Protein AF-W1XYJ3-F1 (afdb_monomer_lite)

InterPro domains:
  IPR001114 Adenylosuccinate synthetase [MF_00011] (1-83)
  IPR001114 Adenylosuccinate synthetase [PF00709] (1-82)
  IPR001114 Adenylosuccinate synthetase [PTHR11846] (1-82)
  IPR001114 Adenylosuccinate synthetase [SM00788] (1-82)
  IPR027417 P-loop containing nucleoside triphosphate hydrolase [SSF52540] (1-82)
  IPR042111 Adenylosuccinate synthetase, domain 3 [G3DSA:3.90.170.10] (1-83)

Secondary structure (DSSP, 8-state):
---EEHHHHHHHHHHHT-S------GGGGTT-SEEEEEEEEEETTEEE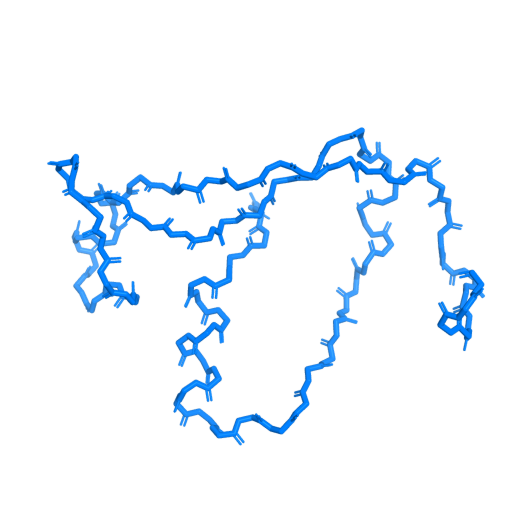PSS-SSHHHHHTPEEEEEEEE---S--TT--STT-

Structure (mmCIF, N/CA/C/O backbone):
data_AF-W1XYJ3-F1
#
_entry.id   AF-W1XYJ3-F1
#
loop_
_atom_site.group_PDB
_atom_site.id
_atom_site.type_symbol
_atom_site.label_atom_id
_atom_site.label_alt_id
_atom_site.label_comp_id
_atom_site.label_asym_id
_atom_site.label_entity_id
_atom_site.label_seq_id
_atom_site.pdbx_PDB_ins_code
_atom_site.Cartn_x
_atom_site.Cartn_y
_atom_site.Cartn_z
_atom_site.occupancy
_atom_site.B_iso_or_equiv
_atom_site.auth_seq_id
_atom_site.auth_comp_id
_atom_site.auth_asym_id
_atom_site.auth_atom_id
_atom_site.pdbx_PDB_model_num
ATOM 1 N N . CYS A 1 1 ? 8.990 6.757 4.035 1.00 75.62 1 CYS A N 1
ATOM 2 C CA . CYS A 1 1 ? 7.742 5.962 4.053 1.00 75.62 1 CYS A CA 1
ATOM 3 C C . CYS A 1 1 ? 6.985 6.217 2.757 1.00 75.62 1 CYS A C 1
ATOM 5 O O . CYS A 1 1 ? 7.143 7.303 2.210 1.00 75.62 1 CYS A O 1
ATOM 7 N N . GLY A 1 2 ? 6.221 5.240 2.268 1.00 93.19 2 GLY A N 1
ATOM 8 C CA . GLY A 1 2 ? 5.468 5.324 1.014 1.00 93.19 2 GLY A CA 1
ATOM 9 C C . GLY A 1 2 ? 4.126 4.603 1.122 1.00 93.19 2 GLY A C 1
ATOM 10 O O . GLY A 1 2 ? 3.831 4.001 2.154 1.00 93.19 2 GLY A O 1
ATOM 11 N N . TRP A 1 3 ? 3.330 4.701 0.064 1.00 96.62 3 TRP A N 1
ATOM 12 C CA . TRP A 1 3 ? 2.033 4.040 -0.054 1.00 96.62 3 TRP A CA 1
ATOM 13 C C . TRP A 1 3 ? 2.168 2.540 -0.335 1.00 96.62 3 TRP A C 1
ATOM 15 O O . TRP A 1 3 ? 3.241 2.072 -0.718 1.00 96.62 3 TRP A O 1
ATOM 25 N N . LEU A 1 4 ? 1.076 1.789 -0.155 1.00 97.12 4 LEU A N 1
ATOM 26 C CA . LEU A 1 4 ? 1.030 0.377 -0.530 1.00 97.12 4 LEU A CA 1
ATOM 27 C C . LEU A 1 4 ? 1.233 0.236 -2.043 1.00 97.12 4 LEU A C 1
ATOM 29 O O . LEU A 1 4 ? 0.546 0.889 -2.830 1.00 97.12 4 LEU A O 1
ATOM 33 N N . ASP A 1 5 ? 2.153 -0.644 -2.429 1.00 97.06 5 ASP A N 1
ATOM 34 C CA . ASP A 1 5 ? 2.476 -0.927 -3.820 1.00 97.06 5 ASP A CA 1
ATOM 35 C C . ASP A 1 5 ? 2.023 -2.332 -4.219 1.00 97.06 5 ASP A C 1
ATOM 37 O O . ASP A 1 5 ? 2.639 -3.337 -3.850 1.00 97.06 5 ASP A O 1
ATOM 41 N N . LEU A 1 6 ? 0.926 -2.406 -4.976 1.00 96.12 6 LEU A N 1
ATOM 42 C CA . LEU A 1 6 ? 0.368 -3.680 -5.416 1.00 96.12 6 LEU A CA 1
ATOM 43 C C . LEU A 1 6 ? 1.150 -4.309 -6.572 1.00 96.12 6 LEU A C 1
ATOM 45 O O . LEU A 1 6 ? 1.036 -5.519 -6.765 1.00 96.12 6 LEU A O 1
ATOM 49 N N . MET A 1 7 ? 1.981 -3.555 -7.298 1.00 95.31 7 MET A N 1
ATOM 50 C CA . MET A 1 7 ? 2.857 -4.130 -8.325 1.00 95.31 7 MET A CA 1
ATOM 51 C C . MET A 1 7 ? 3.954 -4.974 -7.681 1.00 95.31 7 MET A C 1
ATOM 53 O O . MET A 1 7 ? 4.205 -6.100 -8.121 1.00 95.31 7 MET A O 1
ATOM 57 N N . VAL A 1 8 ? 4.535 -4.482 -6.583 1.00 95.44 8 VAL A N 1
ATOM 58 C CA . VAL A 1 8 ? 5.487 -5.246 -5.763 1.00 95.44 8 VAL A CA 1
ATOM 59 C C . VAL A 1 8 ? 4.814 -6.469 -5.138 1.00 95.44 8 VAL A C 1
ATOM 61 O O . VAL A 1 8 ? 5.355 -7.573 -5.219 1.00 95.44 8 VAL A O 1
ATOM 64 N N . VAL A 1 9 ? 3.624 -6.305 -4.547 1.00 95.75 9 VAL A N 1
ATOM 65 C CA . VAL A 1 9 ? 2.889 -7.421 -3.921 1.00 95.75 9 VAL A CA 1
ATOM 66 C C . VAL A 1 9 ? 2.536 -8.496 -4.951 1.00 95.75 9 VAL A C 1
ATOM 68 O O . VAL A 1 9 ? 2.768 -9.678 -4.700 1.00 95.75 9 VAL A O 1
ATOM 71 N N . LYS A 1 10 ? 2.040 -8.109 -6.133 1.00 93.88 10 LYS A N 1
ATOM 72 C CA . LYS A 1 10 ? 1.717 -9.039 -7.226 1.00 93.88 10 LYS A CA 1
ATOM 73 C C . LYS A 1 10 ? 2.955 -9.784 -7.720 1.00 93.88 10 LYS A C 1
ATOM 75 O O . LYS A 1 10 ? 2.886 -10.992 -7.946 1.00 93.88 10 LYS A O 1
ATOM 80 N N . TYR A 1 11 ? 4.083 -9.089 -7.857 1.00 94.25 11 TYR A N 1
ATOM 81 C CA . TYR A 1 11 ? 5.350 -9.714 -8.224 1.00 94.25 11 TYR A CA 1
ATOM 82 C C . TYR A 1 11 ? 5.800 -10.741 -7.173 1.00 94.25 11 TYR A C 1
ATOM 84 O O . TYR A 1 11 ? 6.102 -11.884 -7.514 1.00 94.25 11 TYR A O 1
ATOM 92 N N . ALA A 1 12 ? 5.755 -10.380 -5.886 1.00 94.81 12 ALA A N 1
ATOM 93 C CA . ALA A 1 12 ? 6.079 -11.295 -4.793 1.00 94.81 12 ALA A CA 1
ATOM 94 C C . ALA A 1 12 ? 5.140 -12.513 -4.752 1.00 94.81 12 ALA A C 1
ATOM 96 O O . ALA A 1 12 ? 5.613 -13.635 -4.564 1.00 94.81 12 ALA A O 1
ATOM 97 N N . ALA A 1 13 ? 3.837 -12.316 -4.973 1.00 94.00 13 ALA A N 1
ATOM 98 C CA . ALA A 1 13 ? 2.858 -13.398 -5.035 1.00 94.00 13 ALA A CA 1
ATOM 99 C C . ALA A 1 13 ? 3.147 -14.375 -6.183 1.00 94.00 13 ALA A C 1
ATOM 101 O O . ALA A 1 13 ? 3.124 -15.587 -5.972 1.00 94.00 13 ALA A O 1
ATOM 102 N N . GLY A 1 14 ? 3.491 -13.851 -7.365 1.00 91.69 14 GLY A N 1
ATOM 103 C CA . GLY A 1 14 ? 3.865 -14.660 -8.525 1.00 91.69 14 GLY A CA 1
ATOM 104 C C . GLY A 1 14 ? 5.130 -15.493 -8.305 1.00 91.69 14 GLY A C 1
ATOM 105 O O . GLY A 1 14 ? 5.200 -16.626 -8.771 1.00 91.69 14 GLY A O 1
ATOM 106 N N . LEU A 1 15 ? 6.109 -14.971 -7.560 1.00 94.19 15 LEU A N 1
ATOM 107 C CA . LEU A 1 15 ? 7.336 -15.706 -7.235 1.00 94.19 15 LEU A CA 1
ATOM 108 C C . LEU A 1 15 ? 7.140 -16.768 -6.148 1.00 94.19 15 LEU A C 1
ATOM 110 O O . LEU A 1 15 ? 7.771 -17.821 -6.202 1.00 94.19 15 LEU A O 1
ATOM 114 N N . ASN A 1 16 ? 6.305 -16.483 -5.148 1.00 94.25 16 ASN A N 1
ATOM 115 C CA . ASN A 1 16 ? 6.213 -17.295 -3.932 1.00 94.25 16 ASN A CA 1
ATOM 116 C C . ASN A 1 16 ? 4.990 -18.220 -3.890 1.00 94.25 16 ASN A C 1
ATOM 118 O O . ASN A 1 16 ? 4.818 -18.912 -2.893 1.00 94.25 16 ASN A O 1
ATOM 122 N N . SER A 1 17 ? 4.160 -18.254 -4.941 1.00 91.88 17 SER A N 1
ATOM 123 C CA . SER A 1 17 ? 2.930 -19.068 -4.987 1.00 91.88 17 SER A CA 1
ATOM 124 C C . SER A 1 17 ? 2.072 -18.884 -3.729 1.00 91.88 17 SER A C 1
ATOM 126 O O . SER A 1 17 ? 1.733 -19.843 -3.046 1.00 91.88 17 SER A O 1
ATOM 128 N N . LEU A 1 18 ? 1.796 -17.626 -3.376 1.00 92.19 18 LEU A N 1
ATOM 129 C CA . LEU A 1 18 ? 1.080 -17.300 -2.143 1.00 92.19 18 LEU A CA 1
ATOM 130 C C . LEU A 1 18 ? -0.394 -17.714 -2.234 1.00 92.19 18 LEU A C 1
ATOM 132 O O . LEU A 1 18 ? -1.103 -17.255 -3.127 1.00 92.19 18 LEU A O 1
ATOM 136 N N . ASP A 1 19 ? -0.864 -18.495 -1.261 1.00 93.00 19 ASP A N 1
ATOM 137 C CA . ASP A 1 19 ? -2.290 -18.823 -1.109 1.00 93.00 19 ASP A CA 1
ATOM 138 C C . ASP A 1 19 ? -3.070 -17.724 -0.367 1.00 93.00 19 ASP A C 1
ATOM 140 O O . ASP A 1 19 ? -4.241 -17.473 -0.651 1.00 93.00 19 ASP A O 1
ATOM 144 N N . TYR A 1 20 ? -2.421 -17.053 0.593 1.00 95.06 20 TYR A N 1
ATOM 145 C CA . TYR A 1 20 ? -3.047 -16.068 1.477 1.00 95.06 20 TYR A CA 1
ATOM 146 C C . TYR A 1 20 ? -2.138 -14.865 1.734 1.00 95.06 20 TYR A C 1
ATOM 148 O O . TYR A 1 20 ? -0.911 -14.972 1.727 1.00 95.06 20 TYR A O 1
ATOM 156 N N . LEU A 1 21 ? -2.760 -13.722 2.031 1.00 94.94 21 LEU A N 1
ATOM 157 C CA . LEU A 1 21 ? -2.086 -12.498 2.458 1.00 94.94 21 LEU A CA 1
ATOM 158 C C . LEU A 1 21 ? -2.491 -12.148 3.889 1.00 94.94 21 LEU A C 1
ATOM 160 O O . LEU A 1 21 ? -3.675 -12.105 4.216 1.00 94.94 21 LEU A O 1
ATOM 164 N N . ALA A 1 22 ? -1.500 -11.839 4.722 1.00 95.50 22 ALA A N 1
ATOM 165 C CA . ALA A 1 22 ? -1.713 -11.230 6.027 1.00 95.50 22 ALA A CA 1
ATOM 166 C C . ALA A 1 22 ? -1.437 -9.725 5.923 1.00 95.50 22 ALA A C 1
ATOM 168 O O . ALA A 1 22 ? -0.288 -9.306 5.775 1.00 95.50 22 ALA A O 1
ATOM 169 N N . ILE A 1 23 ? -2.490 -8.908 5.991 1.00 95.25 23 ILE A N 1
ATOM 170 C CA . ILE A 1 23 ? -2.362 -7.447 6.027 1.00 95.25 23 ILE A CA 1
ATOM 171 C C . ILE A 1 23 ? -2.059 -7.043 7.468 1.00 95.25 23 ILE A C 1
ATOM 173 O O . ILE A 1 23 ? -2.783 -7.404 8.392 1.00 95.25 23 ILE A O 1
ATOM 177 N N . THR A 1 24 ? -0.971 -6.305 7.665 1.00 95.94 24 THR A N 1
ATOM 178 C CA . THR A 1 24 ? -0.527 -5.868 8.992 1.00 95.94 24 THR A CA 1
ATOM 179 C C . THR A 1 24 ? -0.464 -4.355 9.052 1.00 95.94 24 THR A C 1
ATOM 181 O O . THR A 1 24 ? -0.341 -3.695 8.021 1.00 95.94 24 THR A O 1
ATOM 184 N N . ARG A 1 25 ? -0.525 -3.814 10.274 1.00 94.81 25 ARG A N 1
ATOM 185 C CA . ARG A 1 25 ? -0.434 -2.373 10.534 1.00 94.81 25 ARG A CA 1
ATOM 186 C C . ARG A 1 25 ? -1.497 -1.544 9.810 1.00 94.81 25 ARG A C 1
ATOM 188 O O . ARG A 1 25 ? -1.216 -0.426 9.398 1.00 94.81 25 ARG A O 1
ATOM 195 N N . LEU A 1 26 ? -2.696 -2.093 9.629 1.00 96.12 26 LEU A N 1
ATOM 196 C CA . LEU A 1 26 ? -3.787 -1.387 8.958 1.00 96.12 26 LEU A CA 1
ATOM 197 C C . LEU A 1 26 ? -4.215 -0.132 9.741 1.00 96.12 26 LEU A C 1
ATOM 199 O O . LEU A 1 26 ? -4.497 0.894 9.135 1.00 96.12 26 LEU A O 1
ATOM 203 N N . ASP A 1 27 ? -4.128 -0.197 11.072 1.00 95.56 27 ASP A N 1
ATOM 204 C CA . ASP A 1 27 ? -4.419 0.871 12.039 1.00 95.56 27 ASP A CA 1
ATOM 205 C C . ASP A 1 27 ? -3.627 2.171 11.805 1.00 95.56 27 ASP A C 1
ATOM 207 O O . ASP A 1 27 ? -4.058 3.262 12.171 1.00 95.56 27 ASP A O 1
ATOM 211 N N . ILE A 1 28 ? -2.469 2.110 11.137 1.00 95.75 28 ILE A N 1
ATOM 212 C CA . ILE A 1 28 ? -1.684 3.323 10.850 1.00 95.75 28 ILE A CA 1
ATOM 213 C C . ILE A 1 28 ? -2.371 4.236 9.827 1.00 95.75 28 ILE A C 1
ATOM 215 O O . ILE A 1 28 ? -1.958 5.385 9.659 1.00 95.75 28 ILE A O 1
ATOM 219 N N . LEU A 1 29 ? -3.362 3.707 9.107 1.00 97.00 29 LEU A N 1
ATOM 220 C CA . LEU A 1 29 ? -4.099 4.406 8.063 1.00 97.00 29 LEU A CA 1
ATOM 221 C C . LEU A 1 29 ? -5.375 5.082 8.595 1.00 97.00 29 LEU A C 1
ATOM 223 O O . LEU A 1 29 ? -5.987 5.858 7.864 1.00 97.00 29 LEU A O 1
ATOM 227 N N . ASP A 1 30 ? -5.721 4.876 9.870 1.00 97.31 30 ASP A N 1
ATOM 228 C CA . ASP A 1 30 ? -6.988 5.301 10.487 1.00 97.31 30 ASP A CA 1
ATOM 229 C C . ASP A 1 30 ? -7.271 6.798 10.408 1.00 97.31 30 ASP A C 1
ATOM 231 O O . ASP A 1 30 ? -8.421 7.206 10.462 1.00 97.31 30 ASP A O 1
ATOM 235 N N . THR A 1 31 ? -6.243 7.636 10.279 1.00 96.94 31 THR A N 1
ATOM 236 C CA . THR A 1 31 ? -6.380 9.104 10.310 1.00 96.94 31 THR A CA 1
ATOM 237 C C . THR A 1 31 ? -6.382 9.760 8.929 1.00 96.94 31 THR A C 1
ATOM 239 O O . THR A 1 31 ? -6.461 10.986 8.821 1.00 96.94 31 THR A O 1
ATOM 242 N N . PHE A 1 32 ? -6.270 8.974 7.859 1.00 97.38 32 PHE A N 1
ATOM 243 C CA . PHE A 1 32 ? -6.220 9.504 6.502 1.00 97.38 32 PHE A CA 1
ATOM 244 C C . PHE A 1 32 ? -7.625 9.711 5.935 1.00 97.38 32 PHE A C 1
ATOM 246 O O . PHE A 1 32 ? -8.480 8.841 6.040 1.00 97.38 32 PHE A O 1
ATOM 253 N N . LYS A 1 33 ? -7.829 10.845 5.254 1.00 97.69 33 LYS A N 1
ATOM 254 C CA . LYS A 1 33 ? -9.043 11.122 4.460 1.00 97.69 33 LYS A CA 1
ATOM 255 C C . LYS A 1 33 ? -9.076 10.364 3.144 1.00 97.69 33 LYS A C 1
ATOM 257 O O . LYS A 1 33 ? -10.129 9.980 2.654 1.00 97.69 33 LYS A O 1
ATOM 262 N N . GLU A 1 34 ? -7.901 10.195 2.558 1.00 97.88 34 GLU A N 1
ATOM 263 C CA . GLU A 1 34 ? -7.700 9.532 1.284 1.00 97.88 34 GLU A CA 1
ATOM 264 C C . GLU A 1 34 ? -6.473 8.639 1.390 1.00 97.88 34 GLU A C 1
ATOM 266 O O . GLU A 1 34 ? -5.443 9.022 1.956 1.00 97.88 34 GLU A O 1
ATOM 271 N N . LEU A 1 35 ? -6.586 7.455 0.808 1.00 97.81 35 LEU A N 1
ATOM 272 C CA . LEU A 1 35 ? -5.533 6.464 0.720 1.00 97.81 35 LEU A CA 1
ATOM 273 C C . LEU A 1 35 ? -5.138 6.329 -0.737 1.00 97.81 35 LEU A C 1
ATOM 275 O O . LEU A 1 35 ? -5.998 6.188 -1.604 1.00 97.81 35 LEU A O 1
ATOM 279 N N . LYS A 1 36 ? -3.836 6.347 -1.009 1.00 97.88 36 LYS A N 1
ATOM 280 C CA . LYS A 1 36 ? -3.324 6.064 -2.348 1.00 97.88 36 LYS A CA 1
ATOM 281 C C . LYS A 1 36 ? -2.749 4.662 -2.376 1.00 97.88 36 LYS A C 1
ATOM 283 O O . LYS A 1 36 ? -2.017 4.273 -1.468 1.00 97.88 36 LYS A O 1
ATOM 288 N N . ILE A 1 37 ? -3.061 3.924 -3.431 1.00 98.06 37 ILE A N 1
ATOM 289 C CA . ILE A 1 37 ? -2.534 2.584 -3.676 1.00 98.06 37 ILE A CA 1
ATOM 290 C C . ILE A 1 37 ? -1.896 2.589 -5.057 1.00 98.06 37 ILE A C 1
ATOM 292 O O . ILE A 1 37 ? -2.538 2.974 -6.032 1.00 98.06 37 ILE A O 1
ATOM 296 N N . CYS A 1 38 ? -0.617 2.225 -5.139 1.00 97.62 38 CYS A N 1
ATOM 297 C CA . CYS A 1 38 ? 0.062 2.102 -6.423 1.00 97.62 38 CYS A CA 1
ATOM 298 C C . CYS A 1 38 ? -0.423 0.819 -7.107 1.00 97.62 38 CYS A C 1
ATOM 300 O O . CYS A 1 38 ? -0.276 -0.277 -6.559 1.00 97.62 38 CYS A O 1
ATOM 302 N N . VAL A 1 39 ? -1.022 0.973 -8.287 1.00 97.12 39 VAL A N 1
ATOM 303 C CA . VAL A 1 39 ? -1.620 -0.115 -9.081 1.00 97.12 39 VAL A CA 1
ATOM 304 C C . VAL A 1 39 ? -0.875 -0.368 -10.392 1.00 97.12 39 VAL A C 1
ATOM 306 O O . VAL A 1 39 ? -1.228 -1.277 -11.139 1.00 97.12 39 VAL A O 1
ATOM 309 N N . GLY A 1 40 ? 0.151 0.431 -10.689 1.00 96.88 40 GLY A N 1
ATOM 310 C CA . GLY A 1 40 ? 0.901 0.348 -11.934 1.00 96.88 40 GLY A CA 1
ATOM 311 C C . GLY A 1 40 ? 2.057 1.335 -11.982 1.00 96.88 40 GLY A C 1
ATOM 312 O O . GLY A 1 40 ? 2.181 2.216 -11.130 1.00 96.88 40 GLY A O 1
ATOM 313 N N . TYR A 1 41 ? 2.877 1.215 -13.020 1.00 97.44 41 TYR A N 1
ATOM 314 C CA . TYR A 1 41 ? 3.967 2.142 -13.291 1.00 97.44 41 TYR A CA 1
ATOM 315 C C . TYR A 1 41 ? 3.912 2.633 -14.730 1.00 97.44 41 TYR A C 1
ATOM 317 O O . TYR A 1 41 ? 3.507 1.894 -15.631 1.00 97.44 41 TYR A O 1
ATOM 325 N N . LYS A 1 42 ? 4.389 3.857 -14.949 1.00 97.00 42 LYS A N 1
ATOM 326 C CA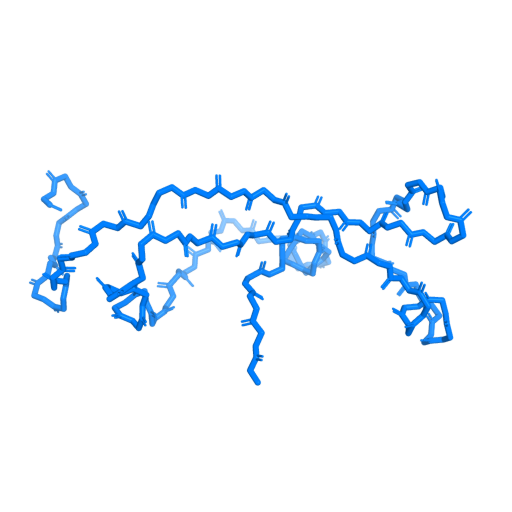 . LYS A 1 42 ? 4.684 4.396 -16.272 1.00 97.00 42 LYS A CA 1
ATOM 327 C C . LYS A 1 42 ? 6.166 4.674 -16.414 1.00 97.00 42 LYS A C 1
ATOM 329 O O . LYS A 1 42 ? 6.754 5.341 -15.573 1.00 97.00 42 LYS A O 1
ATOM 334 N N . LEU A 1 43 ? 6.751 4.227 -17.516 1.00 96.31 43 LEU A N 1
ATOM 335 C CA . LEU A 1 43 ? 8.124 4.533 -17.892 1.00 96.31 43 LEU A CA 1
ATOM 336 C C . LEU A 1 43 ? 8.107 5.282 -19.220 1.00 96.31 43 LEU A C 1
ATOM 338 O O . LEU A 1 43 ? 7.623 4.765 -20.230 1.00 96.31 43 LEU A O 1
ATOM 342 N N . ASN A 1 44 ? 8.620 6.515 -19.228 1.00 93.38 44 ASN A N 1
ATOM 343 C CA . ASN A 1 44 ? 8.602 7.391 -20.406 1.00 93.38 44 ASN A CA 1
ATOM 344 C C . ASN A 1 44 ? 7.190 7.544 -21.013 1.00 93.38 44 ASN A C 1
ATOM 346 O O . ASN A 1 44 ? 7.004 7.474 -22.231 1.00 93.38 44 ASN A O 1
ATOM 350 N N . GLY A 1 45 ? 6.179 7.687 -20.148 1.00 93.88 45 GLY A N 1
ATOM 351 C CA . GLY A 1 45 ? 4.773 7.845 -20.532 1.00 93.88 45 GLY A CA 1
ATOM 352 C C . GLY A 1 45 ? 4.060 6.569 -20.997 1.00 93.88 45 GLY A C 1
ATOM 353 O O . GLY A 1 45 ? 2.887 6.648 -21.359 1.00 93.88 45 GLY A O 1
ATOM 354 N N . LYS A 1 46 ? 4.726 5.408 -20.986 1.00 95.19 46 LYS A N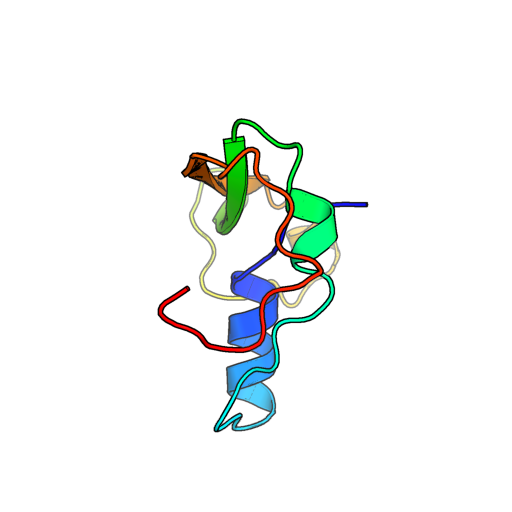 1
ATOM 355 C CA . LYS A 1 46 ? 4.135 4.111 -21.350 1.00 95.19 46 LYS A CA 1
ATOM 356 C C . LYS A 1 46 ? 3.906 3.253 -20.120 1.00 95.19 46 LYS A C 1
ATOM 358 O O . LYS A 1 46 ? 4.770 3.211 -19.250 1.00 95.19 46 LYS A O 1
ATOM 363 N N . ASP A 1 47 ? 2.785 2.544 -20.086 1.00 94.69 47 ASP A N 1
ATOM 364 C CA . ASP A 1 47 ? 2.501 1.596 -19.013 1.00 94.69 47 ASP A CA 1
ATOM 365 C C . ASP A 1 47 ? 3.524 0.455 -19.022 1.00 94.69 47 ASP A C 1
ATOM 367 O O . ASP A 1 47 ? 3.899 -0.068 -20.077 1.00 94.69 47 ASP A O 1
ATOM 371 N N . VAL A 1 48 ? 3.992 0.098 -17.831 1.00 93.38 48 VAL A N 1
ATOM 372 C CA . VAL A 1 48 ? 4.932 -1.000 -17.618 1.00 93.38 48 VAL A CA 1
ATOM 373 C C . VAL A 1 48 ? 4.157 -2.243 -17.212 1.00 93.38 48 VAL A C 1
ATOM 375 O O . VAL A 1 48 ? 3.321 -2.212 -16.309 1.00 93.38 48 VAL A O 1
ATOM 378 N N . GLU A 1 49 ? 4.465 -3.360 -17.861 1.00 89.56 49 GLU A N 1
ATOM 379 C CA . GLU A 1 49 ? 3.924 -4.653 -17.473 1.00 89.56 49 GLU A CA 1
ATOM 380 C C . GLU A 1 49 ? 4.762 -5.257 -16.338 1.00 89.56 49 GLU A C 1
ATOM 382 O O . GLU A 1 49 ? 5.939 -5.575 -16.505 1.00 89.56 49 GLU A O 1
ATOM 387 N N . GLY A 1 50 ? 4.141 -5.431 -15.171 1.00 88.19 50 GLY A N 1
ATOM 388 C CA . GLY A 1 50 ? 4.792 -6.039 -14.012 1.00 88.19 50 GLY A CA 1
ATOM 389 C C . GLY A 1 50 ? 5.792 -5.118 -13.306 1.00 88.19 50 GLY A C 1
ATOM 390 O O . GLY A 1 50 ? 5.726 -3.894 -13.404 1.00 88.19 50 GLY A O 1
ATOM 391 N N . PHE A 1 51 ? 6.687 -5.723 -12.524 1.00 92.19 51 PHE A N 1
ATOM 392 C CA . PHE A 1 51 ? 7.705 -5.001 -11.765 1.00 92.19 51 PHE A CA 1
ATOM 393 C C . PHE A 1 51 ? 8.997 -4.849 -12.597 1.00 92.19 51 PHE A C 1
ATOM 395 O O . PHE A 1 51 ? 9.481 -5.856 -13.123 1.00 92.19 51 PHE A O 1
ATOM 402 N N . PRO A 1 52 ? 9.582 -3.639 -12.725 1.00 92.06 52 PRO A N 1
ATOM 403 C CA . PRO A 1 52 ? 10.799 -3.430 -13.512 1.00 92.06 52 PRO A CA 1
ATOM 404 C C . PRO A 1 52 ? 11.995 -4.238 -12.985 1.00 92.06 52 PRO A C 1
ATOM 406 O O . PRO A 1 52 ? 12.347 -4.163 -11.810 1.00 92.06 52 PRO A O 1
ATOM 409 N N . ALA A 1 53 ? 12.673 -4.976 -13.870 1.00 90.44 53 ALA A N 1
ATOM 410 C CA . ALA A 1 53 ? 13.840 -5.790 -13.504 1.00 90.44 53 ALA A CA 1
ATOM 411 C C . ALA A 1 53 ? 15.149 -4.983 -13.371 1.00 90.44 53 ALA A C 1
ATOM 413 O O . ALA A 1 53 ? 16.109 -5.440 -12.753 1.00 90.44 53 ALA A O 1
ATOM 414 N N . ASN A 1 54 ? 15.209 -3.793 -13.972 1.00 93.69 54 ASN A N 1
ATOM 415 C CA . ASN A 1 54 ? 16.383 -2.925 -13.990 1.00 93.69 54 ASN A CA 1
ATOM 416 C C . ASN A 1 54 ? 16.183 -1.747 -13.030 1.00 93.69 54 ASN A C 1
ATOM 418 O O . ASN A 1 54 ? 15.179 -1.042 -13.106 1.00 93.69 54 ASN A O 1
ATOM 422 N N . LEU A 1 55 ? 17.176 -1.492 -12.174 1.00 93.88 55 LEU A N 1
ATOM 423 C CA . LEU A 1 55 ? 17.132 -0.411 -11.187 1.00 93.88 55 LEU A CA 1
ATOM 424 C C . LEU A 1 55 ? 16.971 0.975 -11.819 1.00 93.88 55 LEU A C 1
ATOM 426 O O . LEU A 1 55 ? 16.258 1.801 -11.264 1.00 93.88 55 LEU A O 1
ATOM 430 N N . LYS A 1 56 ? 17.588 1.223 -12.982 1.00 95.19 56 LYS A N 1
ATOM 431 C CA . LYS A 1 56 ? 17.457 2.517 -13.675 1.00 95.19 56 LYS A CA 1
ATOM 432 C C . LYS A 1 56 ? 16.043 2.745 -14.195 1.00 95.19 56 LYS A C 1
ATOM 434 O O . LYS A 1 56 ? 15.546 3.863 -14.155 1.00 95.19 56 LYS A O 1
ATOM 439 N N . ASP A 1 57 ? 15.407 1.679 -14.672 1.00 94.19 57 ASP A N 1
ATOM 440 C CA . ASP A 1 57 ? 14.039 1.746 -15.174 1.00 94.19 57 ASP A CA 1
ATOM 441 C C . ASP A 1 57 ? 13.065 1.921 -14.008 1.00 94.19 57 ASP A C 1
ATOM 443 O O . ASP A 1 57 ? 12.158 2.739 -14.099 1.00 94.19 57 ASP A O 1
ATOM 447 N N . LEU A 1 58 ? 13.297 1.227 -12.887 1.00 94.06 58 LEU A N 1
ATOM 448 C CA . LEU A 1 58 ? 12.524 1.399 -11.657 1.00 94.06 58 LEU A CA 1
ATOM 449 C C . LEU A 1 58 ? 12.635 2.824 -11.095 1.00 94.06 58 LEU A C 1
ATOM 451 O O . LEU A 1 58 ? 11.628 3.399 -10.699 1.00 94.06 58 LEU A O 1
ATOM 455 N N . GLU A 1 59 ? 13.837 3.402 -11.077 1.00 95.19 59 GLU A N 1
ATOM 456 C CA . GLU A 1 59 ? 14.067 4.778 -10.615 1.00 95.19 59 GLU A CA 1
ATOM 457 C C . GLU A 1 59 ? 13.350 5.813 -11.496 1.00 95.19 59 GLU A C 1
ATOM 459 O O . GLU A 1 59 ? 12.848 6.816 -10.993 1.00 95.19 59 GLU A O 1
ATOM 464 N N . ALA A 1 60 ? 13.264 5.553 -12.802 1.00 95.81 60 ALA A N 1
ATOM 465 C CA . ALA A 1 60 ? 12.574 6.410 -13.762 1.00 95.81 60 ALA A CA 1
ATOM 466 C C . ALA A 1 60 ? 11.057 6.147 -13.859 1.00 95.81 60 ALA A C 1
ATOM 468 O O . ALA A 1 60 ? 10.373 6.835 -14.620 1.00 95.81 60 ALA A O 1
ATOM 469 N N . CYS A 1 61 ? 10.522 5.156 -13.138 1.00 96.19 61 CYS A N 1
ATOM 470 C CA . CYS A 1 61 ? 9.098 4.843 -13.166 1.00 96.19 61 CYS A CA 1
ATOM 471 C C . CYS A 1 61 ? 8.276 5.860 -12.366 1.00 96.19 61 CYS A C 1
ATOM 473 O O . CYS A 1 61 ? 8.543 6.151 -11.201 1.00 96.19 61 CYS A O 1
ATOM 475 N N . GLU A 1 62 ? 7.189 6.320 -12.973 1.00 96.56 62 GLU A N 1
ATOM 476 C CA . GLU A 1 62 ? 6.144 7.090 -12.313 1.00 96.56 62 GLU A CA 1
ATOM 477 C C . GLU A 1 62 ? 5.060 6.137 -11.798 1.00 96.56 62 GLU A C 1
ATOM 479 O O . GLU A 1 62 ? 4.464 5.381 -12.567 1.00 96.56 62 GLU A O 1
ATOM 484 N N . ALA A 1 63 ? 4.790 6.169 -10.493 1.00 96.31 63 ALA A N 1
ATOM 485 C CA . ALA A 1 63 ? 3.734 5.363 -9.888 1.00 96.31 63 ALA A CA 1
ATOM 486 C C . ALA A 1 63 ? 2.338 5.858 -10.294 1.00 96.31 63 ALA A C 1
ATOM 488 O O . ALA A 1 63 ? 2.011 7.041 -10.157 1.00 96.31 63 ALA A O 1
ATOM 489 N N . VAL A 1 64 ? 1.498 4.930 -10.750 1.00 97.31 64 VAL A N 1
ATOM 490 C CA . VAL A 1 64 ? 0.083 5.159 -11.046 1.00 97.31 64 VAL A CA 1
ATOM 491 C C . VAL A 1 64 ? -0.723 4.789 -9.810 1.00 97.31 64 VAL A C 1
ATOM 493 O O . VAL A 1 64 ? -0.705 3.639 -9.371 1.00 97.31 64 VAL A O 1
ATOM 496 N N . TYR A 1 65 ? -1.423 5.771 -9.247 1.00 98.06 65 TYR A N 1
ATOM 497 C CA . TYR A 1 65 ? -2.194 5.605 -8.021 1.00 98.06 65 TYR A CA 1
ATOM 498 C C . TYR A 1 65 ? -3.693 5.543 -8.289 1.00 98.06 65 TYR A C 1
ATOM 500 O O . TYR A 1 65 ? -4.233 6.389 -9.003 1.00 98.06 65 TYR A O 1
ATOM 508 N N . GLU A 1 66 ? -4.360 4.613 -7.618 1.00 98.12 66 GLU A N 1
ATOM 509 C CA . GLU A 1 66 ? -5.785 4.720 -7.319 1.00 98.12 66 GLU A CA 1
ATOM 510 C C . GLU A 1 66 ? -5.969 5.353 -5.940 1.00 98.12 66 GLU A C 1
ATOM 512 O O . GLU A 1 66 ? -5.210 5.072 -5.006 1.00 98.12 66 GLU A O 1
ATOM 517 N N . THR A 1 67 ? -6.970 6.227 -5.825 1.00 98.31 67 THR A N 1
ATOM 518 C CA . THR A 1 67 ? -7.322 6.891 -4.569 1.00 98.31 67 THR A CA 1
ATOM 519 C C . THR A 1 67 ? -8.608 6.290 -4.022 1.00 98.31 67 THR A C 1
ATOM 521 O O . THR A 1 67 ? -9.628 6.274 -4.709 1.00 98.31 67 THR A O 1
ATOM 524 N N . LEU A 1 68 ? -8.563 5.841 -2.773 1.00 98.00 68 LEU A N 1
ATOM 525 C CA . LEU A 1 68 ? -9.714 5.351 -2.026 1.00 98.00 68 LEU A CA 1
ATOM 526 C C . LEU A 1 68 ? -10.040 6.318 -0.883 1.00 98.00 68 LEU A C 1
ATOM 528 O O . LEU A 1 68 ? -9.120 6.938 -0.338 1.00 98.00 68 LEU A O 1
ATOM 532 N N . PRO A 1 69 ? -11.317 6.449 -0.486 1.00 98.25 69 PRO A N 1
ATOM 533 C CA . PRO A 1 69 ? -11.651 7.158 0.739 1.00 98.25 69 PRO A CA 1
ATOM 534 C C . PRO A 1 69 ? -11.039 6.416 1.930 1.00 98.25 69 PRO A C 1
ATOM 536 O O . PRO A 1 69 ? -11.102 5.187 2.012 1.00 98.25 69 PRO A O 1
ATOM 539 N N . GLY A 1 70 ? -10.432 7.161 2.845 1.00 97.44 70 GLY A N 1
ATOM 540 C CA . GLY A 1 70 ? -10.069 6.624 4.148 1.00 97.44 70 GLY A CA 1
ATOM 541 C C . GLY A 1 70 ? -11.292 6.527 5.060 1.00 97.44 70 GLY A C 1
ATOM 542 O O . GLY A 1 70 ? -12.354 7.076 4.764 1.00 97.44 70 GLY A O 1
ATOM 543 N N . TRP A 1 71 ? -11.151 5.790 6.158 1.00 96.19 71 TRP A N 1
ATOM 544 C CA . TRP A 1 71 ? -12.259 5.500 7.074 1.00 96.19 71 TRP A CA 1
ATOM 545 C C . TRP A 1 71 ? -12.318 6.422 8.298 1.00 96.19 71 TRP A C 1
ATOM 547 O O . TRP A 1 71 ? -13.336 6.427 8.987 1.00 96.19 71 TRP A O 1
ATOM 557 N N . GLU A 1 72 ? -11.266 7.202 8.572 1.00 97.12 72 GLU A N 1
ATOM 558 C CA . GLU A 1 72 ? -11.218 8.203 9.658 1.00 97.12 72 GLU A CA 1
ATOM 559 C C . GLU A 1 72 ? -11.729 7.679 11.023 1.00 97.12 72 GLU A C 1
ATOM 561 O O . GLU A 1 72 ? -12.382 8.395 11.781 1.00 97.12 72 GLU A O 1
ATOM 566 N N . THR A 1 73 ? -11.457 6.406 11.326 1.00 96.38 73 THR A N 1
ATOM 567 C CA . THR A 1 73 ? -12.001 5.664 12.477 1.00 96.38 73 THR A CA 1
ATOM 568 C C . THR A 1 73 ? -10.922 4.756 13.065 1.00 96.38 73 THR A C 1
ATOM 570 O O . THR A 1 73 ? -10.198 4.119 12.311 1.00 96.38 73 THR A O 1
ATOM 573 N N . ASP A 1 74 ? -10.826 4.677 14.397 1.00 96.88 74 ASP A N 1
ATOM 574 C CA . ASP A 1 74 ? -9.895 3.771 15.090 1.00 96.88 74 ASP A CA 1
ATOM 575 C C . ASP A 1 74 ? -10.352 2.311 14.958 1.00 96.88 74 ASP A C 1
ATOM 577 O O . ASP A 1 74 ? -11.427 1.946 15.447 1.00 96.88 74 ASP A O 1
ATOM 581 N N . ILE A 1 75 ? -9.525 1.475 14.325 1.00 97.06 75 ILE A N 1
ATOM 582 C CA . ILE A 1 75 ? -9.803 0.044 14.115 1.00 97.06 75 ILE A CA 1
ATOM 583 C C . ILE A 1 75 ? -8.973 -0.877 15.021 1.00 97.06 75 ILE A C 1
ATOM 585 O O . ILE A 1 75 ? -9.097 -2.102 14.940 1.00 97.06 75 ILE A O 1
ATOM 589 N N . SER A 1 76 ? -8.131 -0.337 15.908 1.00 95.94 76 SER A N 1
ATOM 590 C CA . SER A 1 76 ? -7.163 -1.118 16.704 1.00 95.94 76 SER A CA 1
ATOM 591 C C . SER A 1 76 ? -7.809 -2.207 17.589 1.00 95.94 76 SER A C 1
ATOM 593 O O . SER A 1 76 ? -7.201 -3.242 17.909 1.00 95.94 76 SER A O 1
ATOM 595 N N . GLY A 1 77 ? -9.078 -2.013 17.955 1.00 95.75 77 GLY A N 1
ATOM 596 C CA . GLY A 1 77 ? -9.885 -2.952 18.736 1.00 95.75 77 GLY A CA 1
ATOM 597 C C . GLY A 1 77 ? -10.623 -4.030 17.931 1.00 95.75 77 GLY A C 1
ATOM 598 O O . GLY A 1 77 ? -11.138 -4.968 18.542 1.00 95.75 77 GLY A O 1
ATOM 599 N N . ILE A 1 78 ? -10.680 -3.944 16.598 1.00 96.19 78 ILE A N 1
ATOM 600 C CA . ILE A 1 78 ? -11.497 -4.842 15.764 1.00 96.19 78 ILE A CA 1
ATOM 601 C C . ILE A 1 78 ? -10.912 -6.264 15.759 1.00 96.19 78 ILE A C 1
ATOM 603 O O . ILE A 1 78 ? -9.694 -6.462 15.725 1.00 96.19 78 ILE A O 1
ATOM 607 N N . ARG A 1 79 ? -11.783 -7.278 15.860 1.00 96.00 79 ARG A N 1
ATOM 608 C CA . ARG A 1 79 ? -11.415 -8.712 15.905 1.00 96.00 79 ARG A CA 1
ATOM 609 C C . ARG A 1 79 ? -12.235 -9.595 14.963 1.00 96.00 79 ARG A C 1
ATOM 611 O O . ARG A 1 79 ? -11.940 -10.778 14.837 1.00 96.00 79 ARG A O 1
ATOM 618 N N . GLU A 1 80 ? -13.243 -9.031 14.313 1.00 97.06 80 GLU A N 1
ATOM 619 C CA . GLU A 1 80 ? -14.128 -9.706 13.366 1.00 97.06 80 GLU A CA 1
ATOM 620 C C . GLU A 1 80 ? -14.171 -8.8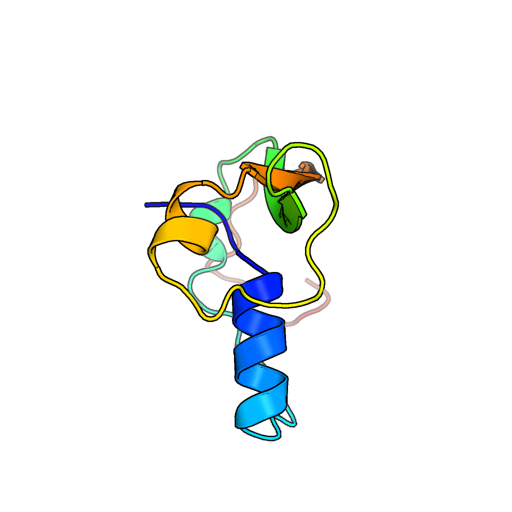60 12.096 1.00 97.06 80 GLU A C 1
ATOM 622 O O . GLU A 1 80 ? -14.164 -7.639 12.190 1.00 97.06 80 GLU A O 1
ATOM 627 N N . TYR A 1 81 ? -14.186 -9.499 10.928 1.00 94.0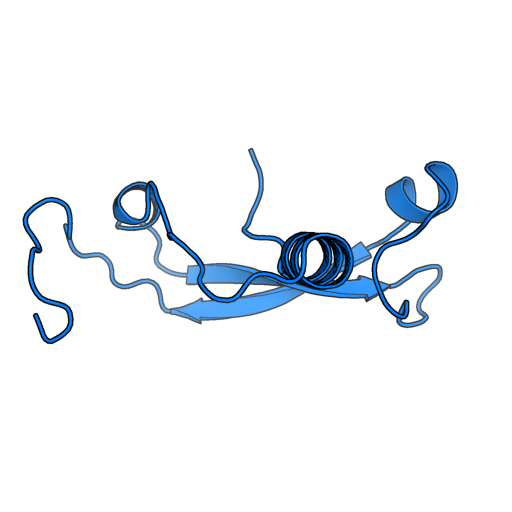0 81 TYR A N 1
ATOM 628 C CA . TYR A 1 81 ? -14.107 -8.802 9.640 1.00 94.00 81 TYR A CA 1
ATOM 629 C C . TYR A 1 81 ? -15.338 -7.933 9.343 1.00 94.00 81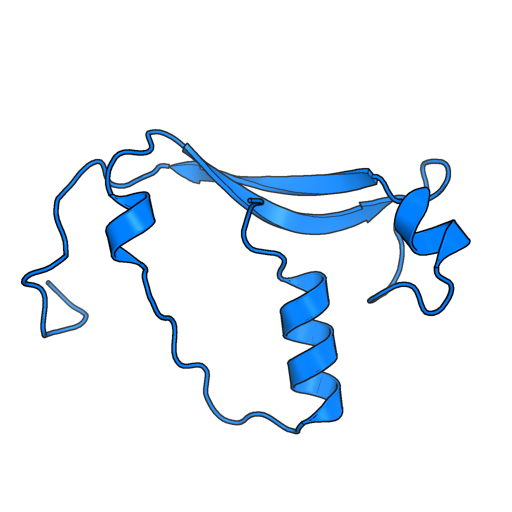 TYR A C 1
ATOM 631 O O . TYR A 1 81 ? -15.205 -6.872 8.748 1.00 94.00 81 TYR A O 1
ATOM 639 N N . ASP A 1 82 ? -16.523 -8.366 9.778 1.00 95.25 82 ASP A N 1
ATOM 640 C CA . ASP A 1 82 ? -17.793 -7.683 9.497 1.00 95.25 82 ASP A CA 1
ATOM 641 C C . ASP A 1 82 ? -18.077 -6.487 10.433 1.00 95.25 82 ASP A C 1
ATOM 643 O O . ASP A 1 82 ? -19.191 -5.957 10.427 1.00 95.25 82 ASP A O 1
ATOM 647 N N . LYS A 1 83 ? -17.115 -6.101 11.280 1.00 81.44 83 LYS A N 1
ATOM 648 C CA . LYS A 1 83 ? -17.244 -5.022 12.270 1.00 81.44 83 LYS A CA 1
ATOM 649 C C . LYS A 1 83 ? -16.448 -3.788 11.887 1.00 81.44 83 LYS A C 1
ATOM 651 O O . LYS A 1 83 ? -15.355 -3.951 11.308 1.00 81.44 83 LYS A O 1
#

Sequence (83 aa):
CGWLDLMVVKYAAGLNSLDYLAITRLDILDTFKELKICVGYKLNGKDVEGFPANLKDLEACEAVYETLPGWETDISGIREYDK

Organism: NCBI:txid408170

pLDDT: mean 95.07, std 3.33, range [75.62, 98.31]

Radius of gyration: 15.38 Å; chains: 1; bounding box: 35×30×40 Å

Foldseek 3Di:
DDAAEVLVVVQVCVVPVDPDDDDPPPQVQLQDQKGKYFPFWDAPNHTDDGDDPDPVRNVRIDTDIDIDGHDNDGCVPPDDPVD